Protein AF-A0A533XPG4-F1 (afdb_monomer_lite)

Secondary structure (DSSP, 8-state):
-----------S-HHHHHHHHHTT-EE-SSSTT-EEPPTTHHHHHHHHHHHHHHHHHTT--HHHHHHHHHHHHHTTGGGTT--TTT-

pLDDT: mean 86.41, std 14.55, range [36.5, 97.62]

Structure (mmCIF, N/CA/C/O backbone):
data_AF-A0A533XPG4-F1
#
_entry.id   AF-A0A533XPG4-F1
#
loop_
_atom_site.group_PDB
_atom_site.id
_atom_site.type_symbol
_atom_site.label_atom_id
_atom_site.label_alt_id
_atom_site.label_comp_id
_atom_site.label_asym_id
_atom_site.label_entity_id
_atom_site.label_seq_id
_atom_site.pdbx_PDB_ins_code
_atom_site.Cartn_x
_atom_site.Cartn_y
_atom_site.Cartn_z
_atom_site.occupancy
_atom_site.B_iso_or_equiv
_atom_site.auth_seq_id
_atom_site.auth_comp_id
_atom_site.auth_asym_id
_atom_site.auth_atom_id
_atom_site.pdbx_PDB_model_num
ATOM 1 N N . MET A 1 1 ? -27.451 3.901 16.662 1.00 37.94 1 MET A N 1
ATOM 2 C CA . MET A 1 1 ? -26.550 3.402 15.599 1.00 37.94 1 MET A CA 1
ATOM 3 C C . MET A 1 1 ? -26.205 4.548 14.655 1.00 37.94 1 MET A C 1
ATOM 5 O O . MET A 1 1 ? -26.876 4.751 13.654 1.00 37.94 1 MET A O 1
ATOM 9 N N . THR A 1 2 ? -25.206 5.360 14.994 1.00 36.50 2 THR A N 1
ATOM 10 C CA . THR A 1 2 ? -24.735 6.462 14.143 1.00 36.50 2 THR A CA 1
ATOM 11 C C . THR A 1 2 ? -23.802 5.904 13.072 1.00 36.50 2 THR A C 1
ATOM 13 O O . THR A 1 2 ? -22.586 5.851 13.237 1.00 36.50 2 THR A O 1
ATOM 16 N N . SER A 1 3 ? -24.394 5.454 11.963 1.00 44.75 3 SER A N 1
ATOM 17 C CA . SER A 1 3 ? -23.689 5.103 10.728 1.00 44.75 3 SER A CA 1
ATOM 18 C C . SER A 1 3 ? -23.176 6.377 10.055 1.00 44.75 3 SER A C 1
ATOM 20 O O . SER A 1 3 ? -23.654 6.800 9.004 1.00 44.75 3 SER A O 1
ATOM 22 N N . ILE A 1 4 ? -22.184 7.014 10.673 1.00 46.19 4 ILE A N 1
ATOM 23 C CA . ILE A 1 4 ? -21.279 7.873 9.927 1.00 46.19 4 ILE A CA 1
ATOM 24 C C . ILE A 1 4 ? -20.543 6.902 9.020 1.00 46.19 4 ILE A C 1
ATOM 26 O O . ILE A 1 4 ? -19.768 6.072 9.500 1.00 46.19 4 ILE A O 1
ATOM 30 N N . ALA A 1 5 ? -20.798 6.992 7.718 1.00 46.16 5 ALA A N 1
ATOM 31 C CA . ALA A 1 5 ? -19.837 6.586 6.712 1.00 46.16 5 ALA A CA 1
ATOM 32 C C . ALA A 1 5 ? -18.537 7.330 7.041 1.00 46.16 5 ALA A C 1
ATOM 34 O O . ALA A 1 5 ? -18.300 8.444 6.571 1.00 46.16 5 ALA A O 1
ATOM 35 N N . ARG A 1 6 ? -17.743 6.773 7.965 1.00 55.09 6 ARG A N 1
ATOM 36 C CA . ARG A 1 6 ? -16.425 7.264 8.336 1.00 55.09 6 ARG A CA 1
ATOM 37 C C . ARG A 1 6 ? -15.695 7.242 7.015 1.00 55.09 6 ARG A C 1
ATOM 39 O O . ARG A 1 6 ? -15.400 6.161 6.506 1.00 55.09 6 ARG A O 1
ATOM 46 N N . ARG A 1 7 ? -15.520 8.424 6.408 1.00 55.94 7 ARG A N 1
ATOM 47 C CA . ARG A 1 7 ? -14.741 8.571 5.180 1.00 55.94 7 ARG A CA 1
ATOM 48 C C . ARG A 1 7 ? -13.499 7.726 5.395 1.00 55.94 7 ARG A C 1
ATOM 50 O O . ARG A 1 7 ? -12.832 7.872 6.417 1.00 55.94 7 ARG A O 1
ATOM 57 N N . ALA A 1 8 ? -13.284 6.783 4.490 1.00 63.22 8 ALA A N 1
ATOM 58 C CA . ALA A 1 8 ? -12.183 5.846 4.539 1.00 63.22 8 ALA A CA 1
ATOM 59 C C . ALA A 1 8 ? -10.882 6.643 4.356 1.00 63.22 8 ALA A C 1
ATOM 61 O O . ALA A 1 8 ? -10.398 6.830 3.240 1.00 63.22 8 ALA A O 1
ATOM 62 N N . LEU A 1 9 ? -10.410 7.253 5.441 1.00 76.94 9 LEU A N 1
ATOM 63 C CA . LEU A 1 9 ? -9.284 8.169 5.447 1.00 76.94 9 LEU A CA 1
ATOM 64 C C . LEU A 1 9 ? -7.993 7.359 5.522 1.00 76.94 9 LEU A C 1
ATOM 66 O O . LEU A 1 9 ? -7.902 6.325 6.187 1.00 76.94 9 LEU A O 1
ATOM 70 N N . LEU A 1 10 ? -6.977 7.853 4.827 1.00 78.81 10 LEU A N 1
ATOM 71 C CA . LEU A 1 10 ? -5.611 7.432 5.083 1.00 78.81 10 LEU A CA 1
ATOM 72 C C . LEU A 1 10 ? -5.174 8.089 6.398 1.00 78.81 10 LEU A C 1
ATOM 74 O O . LEU A 1 10 ? -5.128 9.312 6.485 1.00 78.81 10 LEU A O 1
ATOM 78 N N . LEU A 1 11 ? -4.907 7.276 7.422 1.00 87.75 11 LEU A N 1
ATOM 79 C CA . LEU A 1 11 ? -4.307 7.702 8.693 1.00 87.75 11 LEU A CA 1
ATOM 80 C C . LEU A 1 11 ? -2.796 7.930 8.544 1.00 87.75 11 LEU A C 1
ATOM 82 O O . LEU A 1 11 ? -2.165 8.587 9.373 1.00 87.75 11 LEU A O 1
ATOM 86 N N . VAL A 1 12 ? -2.212 7.373 7.483 1.00 91.25 12 VAL A N 1
ATOM 87 C CA . VAL A 1 12 ? -0.829 7.613 7.077 1.00 91.25 12 VAL A CA 1
ATOM 88 C C . VAL A 1 12 ? -0.672 8.996 6.422 1.00 91.25 12 VAL A C 1
ATOM 90 O O . VAL A 1 12 ? -1.548 9.416 5.660 1.00 91.25 12 VAL A O 1
ATOM 93 N N . PRO A 1 13 ? 0.445 9.711 6.665 1.00 92.75 13 PRO A N 1
ATOM 94 C CA . PRO A 1 13 ? 0.702 11.004 6.038 1.00 92.75 13 PRO A CA 1
ATOM 95 C C . PRO A 1 13 ? 0.703 10.918 4.510 1.00 92.75 13 PRO A C 1
ATOM 97 O O . PRO A 1 13 ? 1.228 9.969 3.928 1.00 92.75 13 PRO A O 1
ATOM 100 N N . ARG A 1 14 ? 0.193 11.960 3.842 1.00 92.00 14 ARG A N 1
ATOM 101 C CA . ARG A 1 14 ? 0.182 12.032 2.371 1.00 92.00 14 ARG A CA 1
ATOM 102 C C . ARG A 1 14 ? 1.585 11.918 1.768 1.00 92.00 14 ARG A C 1
ATOM 104 O O . ARG A 1 14 ? 1.732 11.298 0.722 1.00 92.00 14 ARG A O 1
ATOM 111 N N . SER A 1 15 ? 2.601 12.481 2.423 1.00 95.25 15 SER A N 1
ATOM 112 C CA . SER A 1 15 ? 4.004 12.373 1.999 1.00 95.25 15 SER A CA 1
ATOM 113 C C . SER A 1 15 ? 4.474 10.921 1.947 1.00 95.25 15 SER A C 1
ATOM 115 O O . SER A 1 15 ? 5.046 10.508 0.942 1.00 95.25 15 SER A O 1
ATOM 117 N N . LEU A 1 16 ? 4.163 10.135 2.981 1.00 94.62 16 LEU A N 1
ATOM 118 C CA . LEU A 1 16 ? 4.484 8.712 3.025 1.00 94.62 16 LEU A CA 1
ATOM 119 C C . LEU A 1 16 ? 3.770 7.960 1.901 1.00 94.62 16 LEU A C 1
ATOM 121 O O . LEU A 1 16 ? 4.404 7.206 1.178 1.00 94.62 16 LEU A O 1
ATOM 125 N N . VAL A 1 17 ? 2.476 8.215 1.689 1.00 94.00 17 VAL A N 1
ATOM 126 C CA . VAL A 1 17 ? 1.724 7.595 0.583 1.00 94.00 17 VAL A CA 1
ATOM 127 C C . VAL A 1 17 ? 2.385 7.901 -0.759 1.00 94.00 17 VAL A C 1
ATOM 129 O O . VAL A 1 17 ? 2.610 6.986 -1.541 1.00 94.00 17 VAL A O 1
ATOM 132 N N . THR A 1 18 ? 2.744 9.160 -1.020 1.00 94.00 18 THR A N 1
ATOM 133 C CA . THR A 1 18 ? 3.436 9.549 -2.256 1.00 94.00 18 THR A CA 1
ATOM 134 C C . THR A 1 18 ? 4.756 8.795 -2.429 1.00 94.00 18 THR A C 1
ATOM 136 O O . THR A 1 18 ? 5.012 8.276 -3.512 1.00 94.00 18 THR A O 1
ATOM 139 N N . GLN A 1 19 ? 5.568 8.692 -1.372 1.00 95.12 19 GLN A N 1
ATOM 140 C CA . GLN A 1 19 ? 6.846 7.973 -1.409 1.00 95.12 19 GLN A CA 1
ATOM 141 C C . GLN A 1 19 ? 6.654 6.474 -1.663 1.00 95.12 19 GLN A C 1
ATOM 143 O O . GLN A 1 19 ? 7.324 5.911 -2.522 1.00 95.12 19 GLN A O 1
ATOM 148 N N . LEU A 1 20 ? 5.697 5.832 -0.987 1.00 94.81 20 LEU A N 1
ATOM 149 C CA . LEU A 1 20 ? 5.409 4.411 -1.196 1.00 94.81 20 LEU A CA 1
ATOM 150 C C . LEU A 1 20 ? 4.851 4.143 -2.597 1.00 94.81 20 LEU A C 1
ATOM 152 O O . LEU A 1 20 ? 5.217 3.160 -3.231 1.00 94.81 20 LEU A O 1
ATOM 156 N N . MET A 1 21 ? 4.001 5.029 -3.120 1.00 93.88 21 MET A N 1
ATOM 157 C CA . MET A 1 21 ? 3.483 4.891 -4.481 1.00 93.88 21 MET A CA 1
ATOM 158 C C . MET A 1 21 ? 4.591 5.050 -5.524 1.00 93.88 21 MET A C 1
ATOM 160 O O . MET A 1 21 ? 4.527 4.389 -6.560 1.00 93.88 21 MET A O 1
ATOM 164 N N . ALA A 1 22 ? 5.627 5.854 -5.259 1.00 93.12 22 ALA A N 1
ATOM 165 C CA . ALA A 1 22 ? 6.780 5.985 -6.149 1.00 93.12 22 ALA A CA 1
ATOM 166 C C . ALA A 1 22 ? 7.477 4.635 -6.406 1.00 93.12 22 ALA A C 1
ATOM 168 O O . ALA A 1 22 ? 7.876 4.387 -7.537 1.00 93.12 22 ALA A O 1
ATOM 169 N N . LEU A 1 23 ? 7.499 3.725 -5.423 1.00 92.94 23 LEU A N 1
ATOM 170 C CA . LEU A 1 23 ? 8.108 2.390 -5.546 1.00 92.94 23 LEU A CA 1
ATOM 171 C C . LEU A 1 23 ? 7.455 1.498 -6.615 1.00 92.94 23 LEU A C 1
ATOM 173 O O . LEU A 1 23 ? 8.067 0.543 -7.073 1.00 92.94 23 LEU A O 1
ATOM 177 N N . TYR A 1 24 ? 6.224 1.811 -7.025 1.00 92.50 24 TYR A N 1
ATOM 178 C CA . TYR A 1 24 ? 5.537 1.093 -8.099 1.00 92.50 24 TYR A CA 1
ATOM 179 C C . TYR A 1 24 ? 5.968 1.542 -9.509 1.00 92.50 24 TYR A C 1
ATOM 181 O O . TYR A 1 24 ? 5.538 0.935 -10.487 1.00 92.50 24 TYR A O 1
ATOM 189 N N . ASP A 1 25 ? 6.748 2.621 -9.654 1.00 91.50 25 ASP A N 1
ATOM 190 C CA . ASP A 1 25 ? 7.366 2.945 -10.947 1.00 91.50 25 ASP A CA 1
ATOM 191 C C . ASP A 1 25 ? 8.471 1.931 -11.246 1.00 91.50 25 ASP A C 1
ATOM 193 O O . ASP A 1 25 ? 9.292 1.626 -10.384 1.00 91.50 25 ASP A O 1
ATOM 197 N N . TYR A 1 26 ? 8.514 1.444 -12.484 1.00 89.12 26 TYR A N 1
ATOM 198 C CA . TYR A 1 26 ? 9.485 0.441 -12.908 1.00 89.12 26 TYR A CA 1
ATOM 199 C C . TYR A 1 26 ? 10.244 0.912 -14.157 1.00 89.12 26 TYR A C 1
ATOM 201 O O . TYR A 1 26 ? 9.618 1.443 -15.081 1.00 89.12 26 TYR A O 1
ATOM 209 N N . PRO A 1 27 ? 11.579 0.762 -14.230 1.00 90.06 27 PRO A N 1
ATOM 210 C CA . PRO A 1 27 ? 12.331 1.114 -15.430 1.00 90.06 27 PRO A CA 1
ATOM 211 C C . PRO A 1 27 ? 11.930 0.216 -16.602 1.00 90.06 27 PRO A C 1
ATOM 213 O O . PRO A 1 27 ? 11.803 -0.995 -16.467 1.00 90.06 27 PRO A O 1
ATOM 216 N N . HIS A 1 28 ? 11.741 0.797 -17.784 1.00 87.44 28 HIS A N 1
ATOM 217 C CA . HIS A 1 28 ? 11.372 0.022 -18.960 1.00 87.44 28 HIS A CA 1
ATOM 218 C C . HIS A 1 28 ? 12.521 -0.932 -19.343 1.00 87.44 28 HIS A C 1
ATOM 220 O O . HIS A 1 28 ? 13.625 -0.455 -19.619 1.00 87.44 28 HIS A O 1
ATOM 226 N N . PRO A 1 29 ? 12.28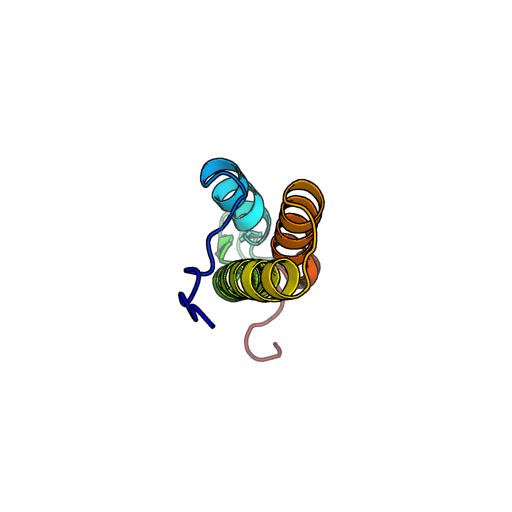7 -2.255 -19.450 1.00 85.88 29 PRO A N 1
ATOM 227 C CA . PRO A 1 29 ? 13.364 -3.241 -19.600 1.00 85.88 29 PRO A CA 1
ATOM 228 C C . PRO A 1 29 ? 14.150 -3.087 -20.911 1.00 85.88 29 PRO A C 1
ATOM 230 O O . 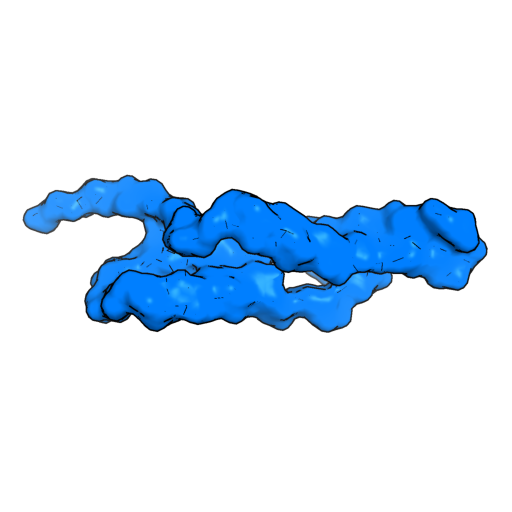PRO A 1 29 ? 15.336 -3.388 -20.968 1.00 85.88 29 PRO A O 1
ATOM 233 N N . LEU A 1 30 ? 13.493 -2.582 -21.963 1.00 91.38 30 LEU A N 1
ATOM 234 C CA . LEU A 1 30 ? 14.093 -2.403 -23.293 1.00 91.38 30 LEU A CA 1
ATOM 235 C C . LEU A 1 30 ? 14.438 -0.947 -23.660 1.00 91.38 30 LEU A C 1
ATOM 237 O O . LEU A 1 30 ? 15.147 -0.719 -24.633 1.00 91.38 30 LEU A O 1
ATOM 241 N N . GLN A 1 31 ? 13.925 0.053 -22.934 1.00 90.50 31 GLN A N 1
ATOM 242 C CA . GLN A 1 31 ? 14.019 1.468 -23.329 1.00 90.50 31 GLN A CA 1
ATOM 243 C C . GLN A 1 31 ? 14.670 2.262 -22.200 1.00 90.50 31 GLN A C 1
ATOM 245 O O . GLN A 1 31 ? 14.015 2.642 -21.230 1.00 90.50 31 GLN A O 1
ATOM 250 N N . ARG A 1 32 ? 15.980 2.503 -22.320 1.00 92.56 32 ARG A N 1
ATOM 251 C CA . ARG A 1 32 ? 16.757 3.225 -21.302 1.00 92.56 32 ARG A CA 1
ATOM 252 C C . ARG A 1 32 ? 16.149 4.600 -21.022 1.00 92.56 32 ARG A C 1
ATOM 254 O O . ARG A 1 32 ? 15.777 5.321 -21.941 1.00 92.56 32 ARG A O 1
ATOM 261 N N . GLY A 1 33 ? 16.051 4.952 -19.742 1.00 91.62 33 GLY A N 1
ATOM 262 C CA . GLY A 1 33 ? 15.504 6.233 -19.285 1.00 91.62 33 GLY A CA 1
ATOM 263 C C . GLY A 1 33 ? 13.975 6.336 -19.311 1.00 91.62 33 GLY A C 1
ATOM 264 O O . GLY A 1 33 ? 13.430 7.293 -18.763 1.00 91.62 33 GLY A O 1
ATOM 265 N N . ARG A 1 34 ? 13.256 5.360 -19.882 1.00 92.19 34 ARG A N 1
ATOM 266 C CA . ARG A 1 34 ? 11.791 5.326 -19.828 1.00 92.19 34 ARG A CA 1
ATOM 267 C C . ARG A 1 34 ? 11.325 4.645 -18.545 1.00 92.19 34 ARG A C 1
ATOM 269 O O . ARG A 1 34 ? 11.816 3.579 -18.189 1.00 92.19 34 ARG A O 1
ATOM 276 N N . ILE A 1 35 ? 10.333 5.239 -17.888 1.00 89.81 35 ILE A N 1
ATOM 277 C CA . ILE A 1 35 ? 9.676 4.677 -16.704 1.00 89.81 35 ILE A CA 1
ATOM 278 C C . ILE A 1 35 ? 8.272 4.201 -17.077 1.00 89.81 35 ILE A C 1
ATOM 280 O O . ILE A 1 35 ? 7.500 4.929 -17.706 1.00 89.81 35 ILE A O 1
ATOM 284 N N . ILE A 1 36 ? 7.938 2.979 -16.675 1.00 87.56 36 ILE A N 1
ATOM 285 C CA . ILE A 1 36 ? 6.583 2.437 -16.687 1.00 87.56 36 ILE A CA 1
ATOM 286 C C . ILE A 1 36 ? 5.931 2.845 -15.372 1.00 87.56 36 ILE A C 1
ATOM 288 O O . ILE A 1 36 ? 6.409 2.493 -14.293 1.00 87.56 36 ILE A O 1
ATOM 292 N N . ARG A 1 37 ? 4.826 3.593 -15.460 1.00 86.38 37 ARG A N 1
ATOM 293 C CA . ARG A 1 37 ? 4.064 3.948 -14.265 1.00 86.38 37 ARG A CA 1
ATOM 294 C C . ARG A 1 37 ? 3.333 2.733 -13.728 1.00 86.38 37 ARG A C 1
ATOM 296 O O . ARG A 1 37 ? 2.544 2.134 -14.454 1.00 86.38 37 ARG A O 1
ATOM 303 N N . GLY A 1 38 ? 3.539 2.430 -12.451 1.00 84.12 38 GLY A N 1
ATOM 304 C CA . GLY A 1 38 ? 2.839 1.338 -11.788 1.00 84.12 38 GLY A CA 1
ATOM 305 C C . GLY A 1 38 ? 1.327 1.511 -11.847 1.00 84.12 38 GLY A C 1
ATOM 306 O O . GLY A 1 38 ? 0.780 2.476 -11.302 1.00 84.12 38 GLY A O 1
ATOM 307 N N . TYR A 1 39 ? 0.650 0.581 -12.514 1.00 79.00 39 TYR A N 1
ATOM 308 C CA . TYR A 1 39 ? -0.796 0.634 -12.714 1.00 79.00 39 TYR A CA 1
ATOM 309 C C . TYR A 1 39 ? -1.563 0.366 -11.403 1.00 79.00 39 TYR A C 1
ATOM 311 O O . TYR A 1 39 ? -2.627 0.949 -11.181 1.00 79.00 39 TYR A O 1
ATOM 319 N N . ASP A 1 40 ? -0.970 -0.398 -10.481 1.00 86.19 40 ASP A N 1
ATOM 320 C CA . ASP A 1 40 ? -1.590 -0.799 -9.211 1.00 86.19 40 ASP A CA 1
ATOM 321 C C . ASP A 1 40 ? -1.576 0.268 -8.107 1.00 86.19 40 ASP A C 1
ATOM 323 O O . ASP A 1 40 ? -2.213 0.102 -7.069 1.00 86.19 40 ASP A O 1
ATOM 327 N N . ARG A 1 41 ? -0.957 1.434 -8.324 1.00 89.94 41 ARG A N 1
ATOM 328 C CA . ARG A 1 41 ? -0.917 2.525 -7.325 1.00 89.94 41 ARG A CA 1
ATOM 329 C C . ARG A 1 41 ? -2.298 2.931 -6.826 1.00 89.94 41 ARG A C 1
ATOM 331 O O . ARG A 1 41 ? -2.548 3.088 -5.631 1.00 89.94 41 ARG A O 1
ATOM 338 N N . GLN A 1 42 ? -3.218 3.131 -7.768 1.00 89.62 42 GLN A N 1
ATOM 339 C CA . GLN A 1 42 ? -4.578 3.534 -7.431 1.00 89.62 42 GLN A CA 1
ATOM 340 C C . GLN A 1 42 ? -5.337 2.404 -6.734 1.00 89.62 42 GLN A C 1
ATOM 342 O O . GLN A 1 42 ? -6.161 2.685 -5.863 1.00 89.62 42 GLN A O 1
ATOM 347 N N . HIS A 1 43 ? -5.058 1.152 -7.109 1.00 91.94 43 HIS A N 1
ATOM 348 C CA . HIS A 1 43 ? -5.596 -0.028 -6.444 1.00 91.94 43 HIS A CA 1
ATOM 349 C C . HIS A 1 43 ? -5.128 -0.066 -4.983 1.00 91.94 43 HIS A C 1
ATOM 351 O O . HIS A 1 43 ? -5.964 0.049 -4.087 1.00 91.94 43 HIS A O 1
ATOM 357 N N . ALA A 1 44 ? -3.817 -0.065 -4.736 1.00 94.19 44 ALA A N 1
ATOM 358 C CA . ALA A 1 44 ? -3.231 -0.096 -3.397 1.00 94.19 44 ALA A CA 1
ATOM 359 C C . ALA A 1 44 ? -3.770 1.031 -2.491 1.00 94.19 44 ALA A C 1
ATOM 361 O O . ALA A 1 44 ? -4.173 0.796 -1.349 1.00 94.19 44 ALA A O 1
ATOM 362 N N . ALA A 1 45 ? -3.885 2.259 -3.015 1.00 93.06 45 ALA A N 1
ATOM 363 C CA . ALA A 1 45 ? -4.429 3.395 -2.269 1.00 93.06 45 ALA A CA 1
ATOM 364 C C . ALA A 1 45 ? -5.938 3.284 -1.961 1.00 93.06 45 ALA A C 1
ATOM 366 O O . ALA A 1 45 ? -6.410 3.834 -0.961 1.00 93.06 45 ALA A O 1
ATOM 367 N N . ARG A 1 46 ? -6.736 2.620 -2.809 1.00 94.06 46 ARG A N 1
ATOM 368 C CA . ARG A 1 46 ? -8.143 2.304 -2.493 1.00 94.06 46 ARG A CA 1
ATOM 369 C C . ARG A 1 46 ? -8.222 1.202 -1.440 1.00 94.06 46 ARG A C 1
ATOM 371 O O . ARG A 1 46 ? -8.944 1.380 -0.461 1.00 94.06 46 ARG A O 1
ATOM 378 N N . THR A 1 47 ? -7.429 0.145 -1.587 1.00 95.56 47 THR A N 1
ATOM 379 C CA . THR A 1 47 ? -7.365 -0.982 -0.649 1.00 95.56 47 THR A CA 1
ATOM 380 C C . THR A 1 47 ? -6.984 -0.516 0.755 1.00 95.56 47 THR A C 1
ATOM 382 O O . THR A 1 47 ? -7.681 -0.834 1.713 1.00 95.56 47 THR A O 1
ATOM 385 N N . ALA A 1 48 ? -5.975 0.349 0.896 1.00 96.44 48 ALA A N 1
ATOM 386 C CA . ALA A 1 48 ? -5.587 0.914 2.192 1.00 96.44 48 ALA A CA 1
ATOM 387 C C . ALA A 1 48 ? -6.698 1.756 2.849 1.00 96.44 48 ALA A C 1
ATOM 389 O O . ALA A 1 48 ? -6.873 1.734 4.069 1.00 96.44 48 ALA A O 1
ATOM 390 N N . ARG A 1 49 ? -7.490 2.491 2.059 1.00 95.06 49 ARG A N 1
ATOM 391 C CA . ARG A 1 49 ? -8.651 3.229 2.579 1.00 95.06 49 ARG A CA 1
ATOM 392 C C . ARG A 1 49 ? -9.729 2.271 3.079 1.00 95.06 49 ARG A C 1
ATOM 394 O O . ARG A 1 49 ? -10.174 2.401 4.218 1.00 95.06 49 ARG A O 1
ATOM 401 N N . MET A 1 50 ? -10.109 1.296 2.256 1.00 95.75 50 MET A N 1
ATOM 402 C CA . MET A 1 50 ? -11.106 0.282 2.615 1.00 95.75 50 MET A CA 1
ATOM 403 C C . MET A 1 50 ? -10.681 -0.507 3.858 1.00 95.75 50 MET A C 1
ATOM 405 O O . MET A 1 50 ? -11.481 -0.668 4.776 1.00 95.75 50 MET A O 1
ATOM 409 N N . CYS A 1 51 ? -9.409 -0.904 3.932 1.00 96.38 51 CYS A N 1
ATOM 410 C CA . CYS A 1 51 ? -8.833 -1.580 5.088 1.00 96.38 51 CYS A CA 1
ATOM 411 C C . CYS A 1 51 ? -9.010 -0.763 6.370 1.00 96.38 51 CYS A C 1
ATOM 413 O O . CYS A 1 51 ? -9.488 -1.296 7.368 1.00 96.38 51 CYS A O 1
ATOM 415 N N . ALA A 1 52 ? -8.714 0.541 6.346 1.00 94.56 52 ALA A N 1
ATOM 416 C CA . ALA A 1 52 ? -8.918 1.370 7.530 1.00 94.56 52 ALA A CA 1
ATOM 417 C C . ALA A 1 52 ? -10.380 1.472 7.949 1.00 94.56 52 ALA A C 1
ATOM 419 O O . ALA A 1 52 ? -10.660 1.407 9.144 1.00 94.56 52 ALA A O 1
ATOM 420 N N . ALA A 1 53 ? -11.307 1.604 6.998 1.00 93.44 53 ALA A N 1
ATOM 421 C CA . ALA A 1 53 ? -12.734 1.612 7.306 1.00 93.44 53 ALA A CA 1
ATOM 422 C C . ALA A 1 53 ? -13.173 0.306 7.992 1.00 93.44 53 ALA A C 1
ATOM 424 O O . ALA A 1 53 ? -13.787 0.359 9.057 1.00 93.44 53 ALA A O 1
ATOM 425 N N . VAL A 1 54 ? -12.796 -0.848 7.431 1.00 95.38 54 VAL A N 1
ATOM 426 C CA . VAL A 1 54 ? -13.133 -2.171 7.981 1.00 95.38 54 VAL A CA 1
ATOM 427 C C . VAL A 1 54 ? -12.471 -2.391 9.339 1.00 95.38 54 VAL A C 1
ATOM 429 O O . VAL A 1 54 ? -13.156 -2.687 10.313 1.00 95.38 54 VAL A O 1
ATOM 432 N N . ALA A 1 55 ? -11.159 -2.187 9.449 1.00 95.44 55 ALA A N 1
ATOM 433 C CA . ALA A 1 55 ? -10.428 -2.419 10.692 1.00 95.44 55 ALA A CA 1
ATOM 434 C C . ALA A 1 55 ? -10.920 -1.505 11.827 1.00 95.44 55 ALA A C 1
ATOM 436 O O . ALA A 1 55 ? -11.035 -1.930 12.974 1.00 95.44 55 ALA A O 1
ATOM 437 N N . THR A 1 56 ? -11.282 -0.262 11.503 1.00 93.62 56 THR A N 1
ATOM 438 C CA . THR A 1 56 ? -11.880 0.660 12.473 1.00 93.62 56 THR A CA 1
ATOM 439 C C . THR A 1 56 ? -13.267 0.186 12.918 1.00 93.62 56 THR A C 1
ATOM 441 O O . THR A 1 56 ? -13.582 0.265 14.103 1.00 93.62 56 THR A O 1
ATOM 444 N N . ALA A 1 57 ? -14.098 -0.308 11.992 1.00 93.50 57 ALA A N 1
ATOM 445 C CA . ALA A 1 57 ? -15.422 -0.850 12.309 1.00 93.50 57 ALA A CA 1
ATOM 446 C C . ALA A 1 57 ? -15.349 -2.121 13.174 1.00 93.50 57 ALA A C 1
ATOM 448 O O . ALA A 1 57 ? -16.222 -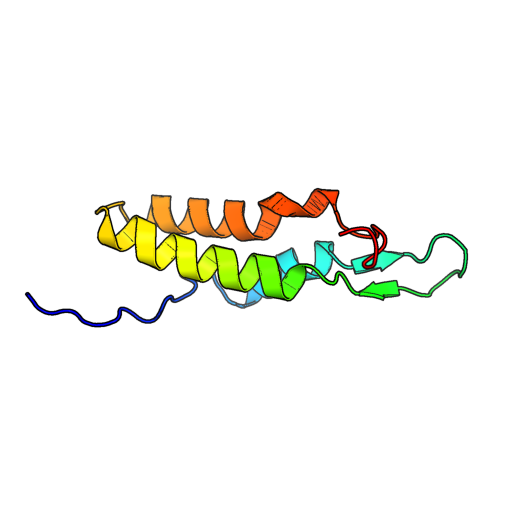2.340 14.006 1.00 93.50 57 ALA A O 1
ATOM 449 N N . LEU A 1 58 ? -14.279 -2.908 13.032 1.00 96.31 58 LEU A N 1
ATOM 450 C CA . LEU A 1 58 ? -13.982 -4.079 13.865 1.00 96.31 58 LEU A CA 1
ATOM 451 C C . LEU A 1 58 ? -13.339 -3.730 15.223 1.00 96.31 58 LEU A C 1
ATOM 453 O O . LEU A 1 58 ? -12.997 -4.627 15.987 1.00 96.31 58 LEU A O 1
ATOM 457 N N . GLY A 1 59 ? -13.163 -2.444 15.542 1.00 94.88 59 GLY A N 1
ATOM 458 C CA . GLY A 1 59 ? -12.652 -2.005 16.844 1.00 94.88 59 GLY A CA 1
ATOM 459 C C . GLY A 1 59 ? -11.130 -2.067 16.997 1.00 94.88 59 GLY A C 1
ATOM 460 O O . GLY A 1 59 ? -10.627 -1.988 18.118 1.00 94.88 59 GLY A O 1
ATOM 461 N N . HIS A 1 60 ? -10.365 -2.182 15.905 1.00 96.31 60 HIS A N 1
ATOM 462 C CA . HIS A 1 60 ? -8.906 -2.117 15.991 1.00 96.31 60 HIS A CA 1
ATOM 463 C C . HIS A 1 60 ? -8.421 -0.709 16.371 1.00 96.31 60 HIS A C 1
ATOM 465 O O . HIS A 1 60 ? -8.913 0.302 15.869 1.00 96.31 60 HIS A O 1
ATOM 471 N N . GLY A 1 61 ? -7.399 -0.650 17.231 1.00 94.25 61 GLY A N 1
ATOM 472 C CA . GLY A 1 61 ? -6.766 0.604 17.641 1.00 94.25 61 GLY A CA 1
ATOM 473 C C . GLY A 1 61 ? -6.015 1.306 16.503 1.00 94.25 61 GLY A C 1
ATOM 474 O O . GLY A 1 61 ? -5.475 0.661 15.603 1.00 94.25 61 GLY A O 1
ATOM 475 N N . THR A 1 62 ? -5.934 2.636 16.580 1.00 93.25 62 THR A N 1
ATOM 476 C CA . THR A 1 62 ? -5.404 3.524 15.529 1.00 93.25 62 THR A CA 1
ATOM 477 C C . THR A 1 62 ? -4.020 3.129 15.017 1.00 93.25 62 THR A C 1
ATOM 479 O O . THR A 1 62 ? -3.790 3.158 13.810 1.00 93.25 62 THR A O 1
ATOM 482 N N . GLU A 1 63 ? -3.102 2.731 15.902 1.00 95.69 63 GLU A N 1
ATOM 483 C CA . GLU A 1 63 ? -1.747 2.353 15.485 1.00 95.69 63 GLU A CA 1
ATOM 484 C C . GLU A 1 63 ? -1.744 1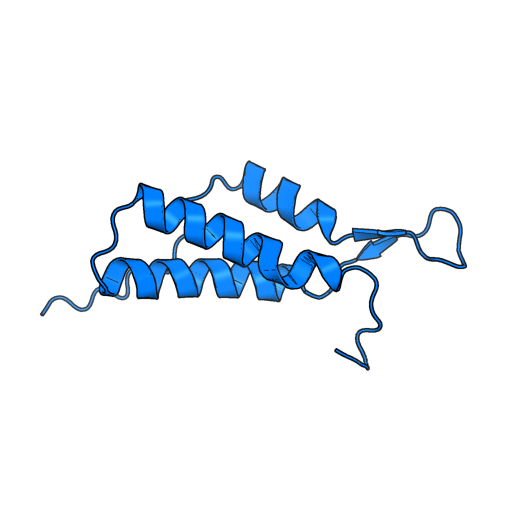.066 14.655 1.00 95.69 63 GLU A C 1
ATOM 486 O O . GLU A 1 63 ? -1.108 0.993 13.608 1.00 95.69 63 GLU A O 1
ATOM 491 N N . ARG A 1 64 ? -2.552 0.073 15.038 1.00 96.75 64 ARG A N 1
ATOM 492 C CA . ARG A 1 64 ? -2.708 -1.151 14.245 1.00 96.75 64 ARG A CA 1
ATOM 493 C C . ARG A 1 64 ? -3.342 -0.860 12.888 1.00 96.75 64 ARG A C 1
ATOM 495 O O . ARG A 1 64 ? -2.881 -1.386 11.880 1.00 96.75 64 ARG A O 1
ATOM 502 N N . VAL A 1 65 ? -4.343 0.021 12.848 1.00 96.31 65 VAL A N 1
ATOM 503 C CA . VAL A 1 65 ? -4.953 0.461 11.586 1.00 96.31 65 VAL A CA 1
ATOM 504 C C . VAL A 1 65 ? -3.921 1.159 10.692 1.00 96.31 65 VAL A C 1
ATOM 506 O O . VAL A 1 65 ? -3.877 0.876 9.498 1.00 96.31 65 VAL A O 1
ATOM 509 N N . ARG A 1 66 ? -3.041 2.006 11.245 1.00 95.81 66 ARG A N 1
ATOM 510 C CA . ARG A 1 66 ? -1.937 2.634 10.496 1.00 95.81 66 ARG A CA 1
ATOM 511 C C . ARG A 1 66 ? -1.020 1.584 9.862 1.00 95.81 66 ARG A C 1
ATOM 513 O O . ARG A 1 66 ? -0.740 1.684 8.669 1.00 95.81 66 ARG A O 1
ATOM 520 N N . GLN A 1 67 ? -0.602 0.571 10.622 1.00 97.56 67 GLN A N 1
ATOM 521 C CA . GLN A 1 67 ? 0.238 -0.517 10.106 1.00 97.56 67 GLN A CA 1
ATOM 522 C C . GLN A 1 67 ? -0.464 -1.307 8.995 1.00 97.56 67 GLN A C 1
ATOM 524 O O . GLN A 1 67 ? 0.135 -1.576 7.956 1.00 97.56 67 GLN A O 1
ATOM 529 N N . TYR A 1 68 ? -1.758 -1.601 9.151 1.00 97.44 68 TYR A N 1
ATOM 530 C CA . TYR A 1 68 ? -2.537 -2.254 8.098 1.00 97.44 68 TYR A CA 1
ATOM 531 C C . TYR A 1 68 ? -2.619 -1.420 6.820 1.00 97.44 68 TYR A C 1
ATOM 533 O O . TYR A 1 68 ? -2.500 -1.967 5.728 1.00 97.44 68 TYR A O 1
ATOM 541 N N . GLN A 1 69 ? -2.755 -0.096 6.923 1.00 96.12 69 GLN A N 1
ATOM 542 C CA . GLN A 1 69 ? -2.729 0.757 5.735 1.00 96.12 69 GLN A CA 1
ATOM 543 C C . GLN A 1 69 ? -1.383 0.713 5.022 1.00 96.12 69 GLN A C 1
ATOM 545 O O . GLN A 1 69 ? -1.367 0.640 3.798 1.00 96.12 69 GLN A O 1
ATOM 550 N N . ILE A 1 70 ? -0.270 0.727 5.760 1.00 96.81 70 ILE A N 1
ATOM 551 C CA . ILE A 1 70 ? 1.070 0.587 5.174 1.00 96.81 70 ILE A CA 1
ATOM 552 C C . ILE A 1 70 ? 1.197 -0.771 4.476 1.00 96.81 70 ILE A C 1
ATOM 554 O O . ILE A 1 70 ? 1.617 -0.816 3.322 1.00 96.81 70 ILE A O 1
ATOM 558 N N . ALA A 1 71 ? 0.751 -1.854 5.119 1.00 97.62 71 ALA A N 1
ATOM 559 C CA . ALA A 1 71 ? 0.733 -3.183 4.516 1.00 97.62 71 ALA A CA 1
ATOM 560 C C . ALA A 1 71 ? -0.102 -3.208 3.224 1.00 97.62 71 ALA A C 1
ATOM 562 O O . ALA A 1 71 ? 0.386 -3.650 2.191 1.00 97.62 71 ALA A O 1
ATOM 563 N N . CYS A 1 72 ? -1.314 -2.646 3.223 1.00 96.88 72 CYS A N 1
ATOM 564 C CA . CYS A 1 72 ? -2.141 -2.545 2.017 1.00 96.88 72 CYS A CA 1
ATOM 565 C C . CYS A 1 72 ? -1.517 -1.672 0.920 1.00 96.88 72 CYS A C 1
ATOM 567 O O . CYS A 1 72 ? -1.714 -1.949 -0.259 1.00 96.88 72 CYS A O 1
ATOM 569 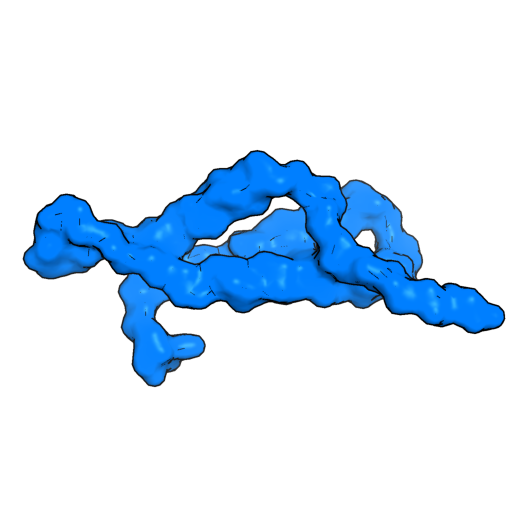N N . LEU A 1 73 ? -0.764 -0.625 1.265 1.00 96.12 73 LEU A N 1
ATOM 570 C CA . LEU A 1 73 ? -0.050 0.181 0.270 1.00 96.12 73 LEU A CA 1
ATOM 571 C C . LEU A 1 73 ? 1.093 -0.600 -0.393 1.00 96.12 73 LEU A C 1
ATOM 573 O O . LEU A 1 73 ? 1.468 -0.266 -1.514 1.00 96.12 73 LEU A O 1
ATOM 577 N N . LEU A 1 74 ? 1.628 -1.624 0.272 1.00 96.19 74 LEU A N 1
ATOM 578 C CA . LEU A 1 74 ? 2.791 -2.398 -0.169 1.00 96.19 74 LEU A CA 1
ATOM 579 C C . LEU A 1 74 ? 2.463 -3.811 -0.668 1.00 96.19 74 LEU A C 1
ATOM 581 O O . LEU A 1 74 ? 3.326 -4.427 -1.284 1.00 96.19 74 LEU A O 1
ATOM 585 N N . HIS A 1 75 ? 1.257 -4.325 -0.408 1.00 95.44 75 HIS A N 1
ATOM 586 C CA . HIS A 1 75 ? 0.941 -5.751 -0.576 1.00 95.44 75 HIS A CA 1
ATOM 587 C C . HIS A 1 75 ? 1.193 -6.290 -1.991 1.00 95.44 75 HIS A C 1
ATOM 589 O O . HIS A 1 75 ? 1.624 -7.428 -2.137 1.00 95.44 75 HIS A O 1
ATOM 595 N N . ASP A 1 76 ? 1.000 -5.443 -3.001 1.00 92.06 76 ASP A N 1
ATOM 596 C CA . ASP A 1 76 ? 1.142 -5.778 -4.416 1.00 92.06 76 ASP A CA 1
ATOM 597 C C . ASP A 1 76 ? 2.410 -5.179 -5.045 1.00 92.06 76 ASP A C 1
ATOM 599 O O . ASP A 1 76 ? 2.556 -5.158 -6.265 1.00 92.06 76 ASP A O 1
ATOM 603 N N . LEU A 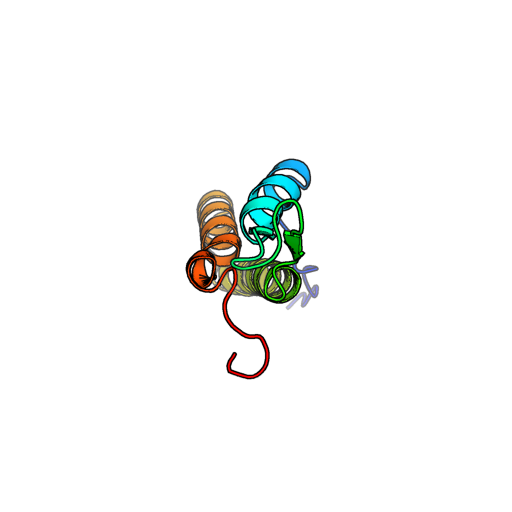1 77 ? 3.370 -4.706 -4.240 1.00 90.94 77 LEU A N 1
ATOM 604 C CA . LEU A 1 77 ? 4.587 -4.076 -4.764 1.00 90.94 77 LEU A CA 1
ATOM 605 C C . LEU A 1 77 ? 5.390 -5.015 -5.681 1.00 90.94 77 LEU A C 1
ATOM 607 O O . LEU A 1 77 ? 5.987 -4.560 -6.653 1.00 90.94 77 LEU A O 1
ATOM 611 N N . GLY A 1 78 ? 5.355 -6.328 -5.426 1.00 87.62 78 GLY A N 1
ATOM 612 C CA . GLY A 1 78 ? 5.992 -7.338 -6.279 1.00 87.62 78 GLY A CA 1
ATOM 613 C C . GLY A 1 78 ? 5.420 -7.423 -7.701 1.00 87.62 78 GLY A C 1
ATOM 614 O O . GLY A 1 78 ? 6.042 -8.031 -8.566 1.00 87.62 78 GLY A O 1
ATOM 615 N N . ARG A 1 79 ? 4.265 -6.795 -7.962 1.00 84.88 79 ARG A N 1
ATOM 616 C CA . ARG A 1 79 ? 3.649 -6.696 -9.293 1.00 84.88 79 ARG A CA 1
ATOM 617 C C . ARG A 1 79 ? 4.137 -5.483 -10.091 1.00 84.88 79 ARG A C 1
ATOM 619 O O . ARG A 1 79 ? 3.725 -5.287 -11.234 1.00 84.88 79 ARG A O 1
ATOM 626 N N . ALA A 1 80 ? 5.007 -4.647 -9.521 1.00 84.25 80 ALA A N 1
ATOM 627 C CA . ALA A 1 80 ? 5.550 -3.490 -10.220 1.00 84.25 80 ALA A CA 1
ATOM 628 C C . ALA A 1 80 ? 6.270 -3.913 -11.513 1.00 84.25 80 ALA A C 1
ATOM 630 O O . ALA A 1 80 ? 7.153 -4.765 -11.503 1.00 84.25 80 ALA A O 1
ATOM 631 N N . GLY A 1 81 ? 5.881 -3.303 -12.635 1.00 77.25 81 GLY A N 1
ATOM 632 C CA . GLY A 1 81 ? 6.448 -3.613 -13.949 1.00 77.25 81 GLY A CA 1
ATOM 633 C C . GLY A 1 81 ? 5.871 -4.856 -14.634 1.00 77.25 81 GLY A C 1
ATOM 634 O O . GLY A 1 81 ? 6.264 -5.123 -15.768 1.00 77.25 81 GLY A O 1
ATOM 635 N N . LEU A 1 82 ? 4.934 -5.580 -14.005 1.00 78.69 82 LEU A N 1
ATOM 636 C CA . LEU A 1 82 ? 4.195 -6.644 -14.685 1.00 78.69 82 LEU A CA 1
ATOM 637 C C . LEU A 1 82 ? 3.298 -6.074 -15.788 1.00 78.69 82 LEU A C 1
ATOM 639 O O . LEU A 1 82 ? 2.868 -4.916 -15.749 1.00 78.69 82 LEU A O 1
ATOM 643 N N . ASP A 1 83 ? 3.034 -6.910 -16.788 1.00 68.81 83 ASP A N 1
ATOM 644 C CA . ASP A 1 83 ? 2.150 -6.562 -17.889 1.00 68.81 83 ASP A CA 1
ATOM 645 C C . ASP A 1 83 ? 0.717 -6.375 -17.378 1.00 68.81 83 ASP A C 1
ATOM 647 O O . ASP A 1 83 ? 0.121 -7.277 -16.794 1.00 68.81 83 ASP A O 1
ATOM 651 N N . ARG A 1 84 ? 0.153 -5.198 -17.649 1.00 69.81 84 ARG A N 1
ATOM 652 C CA . ARG A 1 84 ? -1.207 -4.810 -17.263 1.00 69.81 84 ARG A CA 1
ATOM 653 C C . ARG A 1 84 ? -2.306 -5.612 -17.979 1.00 69.81 84 ARG A C 1
ATOM 655 O O . ARG A 1 84 ? -3.466 -5.527 -17.608 1.00 69.81 84 ARG A O 1
ATOM 662 N N . GLN A 1 85 ? -2.008 -6.317 -19.065 1.00 74.19 85 GLN A N 1
ATOM 663 C CA . GLN A 1 85 ? -2.978 -7.210 -19.707 1.00 74.19 85 GLN A CA 1
ATOM 664 C C . GLN A 1 85 ? -3.066 -8.559 -18.996 1.00 74.19 85 GLN A C 1
ATOM 666 O O . GLN A 1 85 ? -4.109 -9.206 -19.043 1.00 74.19 85 GLN A O 1
ATOM 671 N N . LEU A 1 86 ? -1.985 -8.974 -18.336 1.00 61.69 86 LEU A N 1
ATOM 672 C CA . LEU A 1 86 ? -1.928 -10.215 -17.568 1.00 61.69 86 LEU A CA 1
ATOM 673 C C . LEU A 1 86 ? -2.481 -10.046 -16.136 1.00 61.69 86 LEU A C 1
ATOM 675 O O . LEU A 1 86 ? -2.689 -11.054 -15.462 1.00 61.69 86 LEU A O 1
ATOM 679 N N . PHE A 1 87 ? -2.719 -8.808 -15.678 1.00 58.88 87 PHE A N 1
ATOM 680 C CA . PHE A 1 87 ? -2.899 -8.440 -14.266 1.00 58.88 87 PHE A CA 1
ATOM 681 C C . PHE A 1 87 ? -3.772 -7.199 -14.046 1.00 58.88 87 PHE A C 1
ATOM 683 O O . PHE A 1 87 ? -4.430 -7.150 -12.977 1.00 58.88 87 PHE A O 1
#

Foldseek 3Di:
DPPPPPQLDQPDDPVVLVVLLVLLWDADPPDPPDIDRRPCSVVLQVQLSVQLSVCVVVVHDPVVNNVSSVCSSCVCSVCRPPDPVVD

Sequence (87 aa):
MTSIARRALLLVPRSLVTQLMALYDYPHPLQRGRIIRGYDRQHAARTARMCAAVATALGHGTERVRQYQIACLLHDLGRAGLDRQLF

Radius of gyration: 15.37 Å; chains: 1; bounding box: 43×23×41 Å